Protein AF-A0A1Y3WXX3-F1 (afdb_monomer_lite)

pLDDT: mean 74.29, std 22.1, range [30.58, 96.44]

Radius of gyration: 28.97 Å; chains: 1; bounding box: 62×42×92 Å

Foldseek 3Di:
DPPDDDPVNVVVVVVVVVVVVVCVVVDPDPPVPVVVVVQLVLLVPPPPVCSVVLVVQLVCCLPPVDHRDPPRDVSSVVSVVVSNVVSVVVVVVVVVVVCVVVVPDDPPDDDDDDDDDDDDDPPDDDDDDDDD

Structure (mmCIF, N/CA/C/O backbone):
data_AF-A0A1Y3WXX3-F1
#
_entry.id   AF-A0A1Y3WXX3-F1
#
loop_
_atom_site.group_PDB
_atom_site.id
_atom_site.type_symbol
_atom_site.label_atom_id
_atom_site.label_alt_id
_atom_site.label_comp_id
_atom_site.label_asym_id
_atom_site.label_entity_id
_atom_site.label_seq_id
_atom_site.pdbx_PDB_ins_code
_atom_site.Cartn_x
_atom_site.Cartn_y
_atom_site.Cartn_z
_atom_site.occupancy
_atom_site.B_iso_or_equiv
_atom_site.auth_seq_id
_atom_site.auth_comp_id
_atom_site.auth_asym_id
_atom_site.auth_atom_id
_atom_site.pdbx_PDB_model_num
ATOM 1 N N . MET A 1 1 ? 13.951 22.797 15.026 1.00 41.19 1 MET A N 1
ATOM 2 C CA . MET A 1 1 ? 13.166 23.100 16.235 1.00 41.19 1 MET A CA 1
ATOM 3 C C . MET A 1 1 ? 11.722 23.236 15.789 1.00 41.19 1 MET A C 1
ATOM 5 O O . MET A 1 1 ? 11.468 24.067 14.931 1.00 41.19 1 MET A O 1
ATOM 9 N N . LEU A 1 2 ? 10.827 22.352 16.232 1.00 50.22 2 LEU A N 1
AT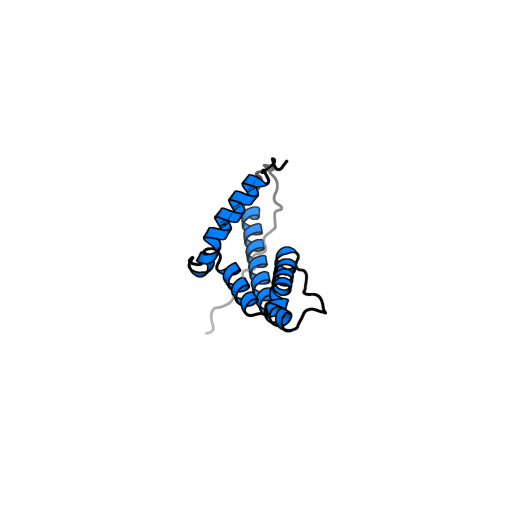OM 10 C CA . LEU A 1 2 ? 9.387 22.545 16.040 1.00 50.22 2 LEU A CA 1
ATOM 11 C C . LEU A 1 2 ? 8.949 23.482 17.163 1.00 50.22 2 LEU A C 1
ATOM 13 O O . LEU A 1 2 ? 9.052 23.114 18.329 1.00 50.22 2 LEU A O 1
ATOM 17 N N . GLU A 1 3 ? 8.598 24.715 16.812 1.00 64.31 3 GLU A N 1
ATOM 18 C CA . GLU A 1 3 ? 8.118 25.711 17.765 1.00 64.31 3 GLU A CA 1
ATOM 19 C C . GLU A 1 3 ? 6.819 25.235 18.426 1.00 64.31 3 GLU A C 1
ATOM 21 O O . GLU A 1 3 ? 5.994 24.554 17.814 1.00 64.31 3 GLU A O 1
ATOM 26 N N . ASN A 1 4 ? 6.703 25.561 19.711 1.00 68.38 4 ASN A N 1
ATOM 27 C CA . ASN A 1 4 ? 5.694 25.085 20.647 1.00 68.38 4 ASN A CA 1
ATOM 28 C C . ASN A 1 4 ? 4.277 25.444 20.179 1.00 68.38 4 ASN A C 1
ATOM 30 O O . ASN A 1 4 ? 3.808 26.552 20.423 1.00 68.38 4 ASN A O 1
ATOM 34 N N . VAL A 1 5 ? 3.576 24.501 19.549 1.00 73.31 5 VAL A N 1
ATOM 35 C CA . VAL A 1 5 ? 2.118 24.592 19.426 1.00 73.31 5 VAL A CA 1
ATOM 36 C C . VAL A 1 5 ? 1.538 24.309 20.805 1.00 73.31 5 VAL A C 1
ATOM 38 O O . VAL A 1 5 ? 1.829 23.263 21.391 1.00 73.31 5 VAL A O 1
ATOM 41 N N . SER A 1 6 ? 0.759 25.243 21.347 1.00 83.44 6 SER A N 1
ATOM 42 C CA . SER A 1 6 ? 0.156 25.054 22.666 1.00 83.44 6 SER A CA 1
ATOM 43 C C . SER A 1 6 ? -0.882 23.928 22.634 1.00 83.44 6 SER A C 1
ATOM 45 O O . SER A 1 6 ? -1.537 23.683 21.616 1.00 83.44 6 SER A O 1
ATOM 47 N N . GLU A 1 7 ? -1.059 23.239 23.760 1.00 81.94 7 GLU A N 1
ATOM 48 C CA . GLU A 1 7 ? -2.032 22.147 23.876 1.00 81.94 7 GLU A CA 1
ATOM 49 C C . GLU A 1 7 ? -3.459 22.628 23.559 1.00 81.94 7 GLU A C 1
ATOM 51 O O . GLU A 1 7 ? -4.224 21.931 22.896 1.00 81.94 7 GLU A O 1
ATOM 56 N N . GLU A 1 8 ? -3.779 23.882 23.894 1.00 83.56 8 GLU A N 1
ATOM 57 C CA . GLU A 1 8 ? -5.048 24.524 23.542 1.00 83.56 8 GLU A CA 1
ATOM 58 C C . GLU A 1 8 ? -5.228 24.743 22.035 1.00 83.56 8 GLU A C 1
ATOM 60 O O . GLU A 1 8 ? -6.334 24.579 21.511 1.00 83.56 8 GLU A O 1
ATOM 65 N N . GLU A 1 9 ? -4.172 25.119 21.313 1.00 83.25 9 GLU A N 1
ATOM 66 C CA . GLU A 1 9 ? -4.210 25.264 19.854 1.00 83.25 9 GLU A CA 1
ATOM 67 C C . GLU A 1 9 ? -4.357 23.908 19.169 1.00 83.25 9 GLU A C 1
ATOM 69 O O . GLU A 1 9 ? -5.153 23.778 18.230 1.00 83.25 9 GLU A O 1
ATOM 74 N N . LEU A 1 10 ? -3.666 22.884 19.681 1.00 81.19 10 LEU A N 1
ATOM 75 C CA . LEU A 1 10 ? -3.824 21.503 19.227 1.00 81.19 10 LEU A CA 1
ATOM 76 C C . LEU A 1 10 ? -5.262 21.017 19.461 1.00 81.19 10 LEU A C 1
ATOM 78 O O . LEU A 1 10 ? -5.888 20.457 18.558 1.00 81.19 10 LEU A O 1
ATOM 82 N N . GLN A 1 11 ? -5.823 21.290 20.639 1.00 84.12 11 GLN A N 1
ATOM 83 C CA . GLN A 1 11 ? -7.182 20.896 21.001 1.00 84.12 11 GLN A CA 1
ATOM 84 C C . GLN A 1 11 ? -8.232 21.632 20.159 1.00 84.12 11 GLN A C 1
ATOM 86 O O . GLN A 1 11 ? -9.164 21.007 19.646 1.00 84.12 11 GLN A O 1
ATOM 91 N N . LYS A 1 12 ? -8.068 22.944 19.936 1.00 86.62 12 LYS A N 1
ATOM 92 C CA . LYS A 1 12 ? -8.929 23.732 19.033 1.00 86.62 12 LYS A CA 1
ATOM 93 C C . LYS A 1 12 ? -8.855 23.212 17.599 1.00 86.62 12 LYS A C 1
ATOM 95 O O . LYS A 1 12 ? -9.892 23.120 16.934 1.00 86.62 12 LYS A O 1
ATOM 100 N N . PHE A 1 13 ? -7.667 22.840 17.122 1.00 82.25 13 PHE A N 1
ATOM 101 C CA . PHE A 1 13 ? -7.496 22.224 15.810 1.00 82.25 13 PHE A CA 1
ATOM 102 C C . PHE A 1 13 ? -8.233 20.882 15.726 1.00 82.25 13 PHE A C 1
ATOM 104 O O . PHE A 1 13 ? -9.065 20.708 14.834 1.00 82.25 13 PHE A O 1
ATOM 111 N N . CYS A 1 14 ? -8.002 19.974 16.676 1.00 79.31 14 CYS A N 1
ATOM 112 C CA . CYS A 1 14 ? -8.655 18.666 16.728 1.00 79.31 14 CYS A CA 1
ATOM 113 C C . CYS A 1 14 ? -10.182 18.787 16.791 1.00 79.31 14 CYS A C 1
ATOM 115 O O . CYS A 1 14 ? -10.867 18.151 15.992 1.00 79.31 14 CYS A O 1
ATOM 117 N N . ASN A 1 15 ? -10.722 19.663 17.642 1.00 80.25 15 ASN A N 1
ATOM 118 C CA . ASN A 1 15 ? -12.165 19.895 17.753 1.00 80.25 15 ASN A CA 1
ATOM 119 C C . ASN A 1 15 ? -12.756 20.443 16.443 1.00 80.25 15 ASN A C 1
ATOM 121 O O . ASN A 1 15 ? -13.761 19.931 15.952 1.00 80.25 15 ASN A O 1
ATOM 125 N N . LYS A 1 16 ? -12.088 21.414 15.803 1.00 79.25 16 LYS A N 1
ATOM 126 C CA . LYS A 1 16 ? -12.501 21.968 14.501 1.00 79.25 16 LYS A CA 1
ATOM 127 C C . LYS A 1 16 ? -12.445 20.934 13.370 1.00 79.25 16 LYS A C 1
ATOM 129 O O . LYS A 1 16 ? -13.228 21.030 12.423 1.00 79.25 16 LYS A O 1
ATOM 134 N N . GLN A 1 17 ? -11.519 19.975 13.430 1.00 71.75 17 GLN A N 1
ATOM 135 C CA . GLN A 1 17 ? -11.445 18.862 12.478 1.00 71.75 17 GLN A CA 1
ATOM 136 C C . GLN A 1 17 ? -12.488 17.777 12.784 1.00 71.75 17 GLN A C 1
ATOM 138 O O . GLN A 1 17 ? -13.102 17.259 11.854 1.00 71.75 17 GLN A O 1
ATOM 143 N N . ALA A 1 18 ? -12.759 17.485 14.057 1.00 67.12 18 ALA A N 1
ATOM 144 C CA . ALA A 1 18 ? -13.783 16.534 14.488 1.00 67.12 18 ALA A CA 1
ATOM 145 C C . ALA A 1 18 ? -15.196 16.999 14.100 1.00 67.12 18 ALA A C 1
ATOM 147 O O . ALA A 1 18 ? -15.983 16.214 13.581 1.00 67.12 18 ALA A O 1
ATOM 148 N N . SER A 1 19 ? -15.501 18.296 14.201 1.00 62.75 19 SER A N 1
ATOM 149 C CA . SER A 1 19 ? -16.769 18.845 13.688 1.00 62.75 19 SER A CA 1
ATOM 150 C C . SER A 1 19 ? -16.915 18.712 12.163 1.00 62.75 19 SER A C 1
ATOM 152 O O . SER A 1 19 ? -18.018 18.798 11.632 1.00 62.75 19 SER A O 1
ATOM 154 N N . LYS A 1 20 ? -15.809 18.488 11.440 1.00 60.47 20 LYS A N 1
ATOM 155 C CA . LYS A 1 20 ? -15.774 18.273 9.985 1.00 60.47 20 LYS A CA 1
ATOM 156 C C . LYS A 1 20 ? -15.685 16.794 9.593 1.00 60.47 20 LYS A C 1
ATOM 158 O O . LYS A 1 20 ? -15.837 16.493 8.408 1.00 60.47 20 LYS A O 1
ATOM 163 N N . SER A 1 21 ? -15.420 15.883 10.532 1.00 55.12 21 SER A N 1
ATOM 164 C CA . SER A 1 21 ? -15.175 14.463 10.246 1.00 55.12 21 SER A CA 1
ATOM 165 C C . SER A 1 21 ? -16.462 13.670 9.992 1.00 55.12 21 SER A C 1
ATOM 167 O O . SER A 1 21 ? -16.427 12.686 9.259 1.00 55.12 21 SER A O 1
ATOM 169 N N . GLY A 1 22 ? -17.621 14.149 10.462 1.00 54.47 22 GLY A N 1
ATOM 170 C CA . GLY A 1 22 ? -18.932 13.579 10.109 1.00 54.47 22 GLY A CA 1
ATOM 171 C C . GLY A 1 22 ? -19.299 13.713 8.621 1.00 54.47 22 GLY A C 1
ATOM 172 O O . GLY A 1 22 ? -20.164 13.001 8.127 1.00 54.47 22 GLY A O 1
ATOM 173 N N . GLN A 1 23 ? -18.602 14.586 7.885 1.00 54.12 23 GLN A N 1
ATOM 174 C CA . GLN A 1 23 ? -18.796 14.849 6.453 1.00 54.12 23 GLN A CA 1
ATOM 175 C C . GLN A 1 23 ? -17.807 14.072 5.563 1.00 54.12 23 GLN A C 1
ATOM 177 O O . GLN A 1 23 ? -17.784 14.271 4.351 1.00 54.12 23 GLN A O 1
ATOM 182 N N . HIS A 1 24 ? -16.948 13.214 6.129 1.00 54.69 24 HIS A N 1
ATOM 183 C CA . HIS A 1 24 ? -15.858 12.581 5.373 1.00 54.69 24 HIS A CA 1
ATOM 184 C C . HIS A 1 24 ? -16.362 11.682 4.231 1.00 54.69 24 HIS A C 1
ATOM 186 O O . HIS A 1 24 ? -15.752 11.660 3.169 1.00 54.69 24 HIS A O 1
ATOM 192 N N . HIS A 1 25 ? -17.509 11.021 4.424 1.00 53.56 25 HIS A N 1
ATOM 193 C CA . HIS A 1 25 ? -18.177 10.211 3.397 1.00 53.56 25 HIS A CA 1
ATOM 194 C C . HIS A 1 25 ? -18.908 11.047 2.328 1.00 53.56 25 HIS A C 1
ATOM 196 O O . HIS A 1 25 ? -19.333 10.493 1.322 1.00 53.56 25 HIS A O 1
ATOM 202 N N . GLN A 1 26 ? -19.074 12.362 2.530 1.00 57.47 26 GLN A N 1
ATOM 203 C CA . GLN A 1 26 ? -19.740 13.263 1.575 1.00 57.47 26 GLN A CA 1
ATOM 204 C C . GLN A 1 26 ? -18.759 14.104 0.751 1.00 57.47 26 GLN A C 1
ATOM 206 O O . GLN A 1 26 ? -19.170 14.805 -0.173 1.00 57.47 26 GLN A O 1
ATOM 211 N N . ARG A 1 27 ? -17.458 14.062 1.063 1.00 65.50 27 ARG A N 1
ATOM 212 C CA . ARG A 1 27 ? -16.457 14.764 0.258 1.00 65.50 27 ARG A CA 1
ATOM 213 C C . ARG A 1 27 ? -16.092 13.916 -0.954 1.00 65.50 27 ARG A C 1
ATOM 215 O O . ARG A 1 27 ? -15.777 12.741 -0.772 1.00 65.50 27 ARG A O 1
ATOM 222 N N . PRO A 1 28 ? -16.065 14.502 -2.163 1.00 68.06 28 PRO A N 1
ATOM 223 C CA . PRO A 1 28 ? -15.561 13.786 -3.320 1.00 68.06 28 PRO A CA 1
ATOM 224 C C . PRO A 1 28 ? -14.113 13.372 -3.056 1.00 68.06 28 PRO A C 1
ATOM 226 O O . PRO A 1 28 ? -13.325 14.131 -2.472 1.00 68.06 28 PRO A O 1
ATOM 229 N N . LEU A 1 29 ? -13.774 12.150 -3.462 1.00 74.00 29 LEU A N 1
ATOM 230 C CA . LEU A 1 29 ? -12.408 11.665 -3.373 1.00 74.00 29 LEU A CA 1
ATOM 231 C C . LEU A 1 29 ? -11.502 12.612 -4.160 1.00 74.00 29 LEU A C 1
ATOM 233 O O . LEU A 1 29 ? -11.857 13.124 -5.220 1.00 74.00 29 LEU A O 1
ATOM 237 N N . ARG A 1 30 ? -10.307 12.863 -3.627 1.00 78.50 30 ARG A N 1
ATOM 238 C CA . ARG A 1 30 ? -9.318 13.674 -4.333 1.00 78.50 30 ARG A CA 1
ATOM 239 C C . ARG A 1 30 ? -8.787 12.854 -5.502 1.00 78.50 30 ARG A C 1
ATOM 241 O O . ARG A 1 30 ? -7.878 12.049 -5.320 1.00 78.50 30 ARG A O 1
ATOM 248 N N . GLU A 1 31 ? -9.338 13.090 -6.687 1.00 75.50 31 GLU A N 1
ATOM 249 C CA . GLU A 1 31 ? -9.039 12.328 -7.906 1.00 75.50 31 GLU A CA 1
ATOM 250 C C . GLU A 1 31 ? -7.540 12.266 -8.229 1.00 75.50 31 GLU A C 1
ATOM 252 O O . GLU A 1 31 ? -7.069 11.270 -8.756 1.00 75.50 31 GLU A O 1
ATOM 257 N N . GLY A 1 32 ? -6.736 13.254 -7.816 1.00 81.12 32 GLY A N 1
ATOM 258 C CA . GLY A 1 32 ? -5.273 13.211 -7.965 1.00 81.12 32 GLY A CA 1
ATOM 259 C C . GLY A 1 32 ? -4.573 12.037 -7.257 1.00 81.12 32 GLY A C 1
ATOM 260 O O . GLY A 1 32 ? -3.398 11.786 -7.513 1.00 81.12 32 GLY A O 1
ATOM 261 N N . PHE A 1 33 ? -5.273 11.305 -6.386 1.00 83.88 33 PHE A N 1
ATOM 262 C CA . PHE A 1 33 ? -4.740 10.190 -5.604 1.00 83.88 33 PHE A CA 1
ATOM 263 C C . PHE A 1 33 ? -5.340 8.828 -5.994 1.00 83.88 33 PHE A C 1
ATOM 265 O O . PHE A 1 33 ? -5.354 7.932 -5.153 1.00 83.88 33 PHE A O 1
ATOM 272 N N . VAL A 1 34 ? -5.796 8.637 -7.245 1.00 82.56 34 VAL A N 1
ATOM 273 C CA . VAL A 1 34 ? -6.408 7.370 -7.733 1.00 82.56 34 VAL A CA 1
ATOM 274 C C . VAL A 1 34 ? -5.660 6.117 -7.259 1.00 82.56 34 VAL A C 1
ATOM 276 O O . VAL A 1 34 ? -6.271 5.154 -6.806 1.00 82.56 34 VAL A O 1
ATOM 279 N N . PHE A 1 35 ? -4.325 6.145 -7.309 1.00 82.44 35 PHE A N 1
ATOM 280 C CA . PHE A 1 35 ? -3.480 5.050 -6.836 1.00 82.44 35 PHE A CA 1
ATOM 281 C C . PHE A 1 35 ? -3.731 4.734 -5.355 1.00 82.44 35 PHE A C 1
ATOM 283 O O . PHE A 1 35 ? -4.128 3.623 -5.027 1.00 82.44 35 PHE A O 1
ATOM 290 N N . LEU A 1 36 ? -3.579 5.718 -4.465 1.00 85.62 36 LEU A N 1
ATOM 291 C CA . LEU A 1 36 ? -3.799 5.558 -3.021 1.00 85.62 36 LEU A CA 1
ATOM 292 C C . LEU A 1 36 ? -5.238 5.156 -2.693 1.00 85.62 36 LEU A C 1
ATOM 294 O O . LEU A 1 36 ? -5.447 4.330 -1.808 1.00 85.62 36 LEU A O 1
ATOM 298 N N . ILE A 1 37 ? -6.204 5.693 -3.437 1.00 86.88 37 ILE A N 1
ATOM 299 C CA . ILE A 1 37 ? -7.617 5.328 -3.318 1.00 86.88 37 ILE A CA 1
ATOM 300 C C . ILE A 1 37 ? -7.801 3.830 -3.576 1.00 86.88 37 ILE A C 1
ATOM 302 O O . ILE A 1 37 ? -8.398 3.147 -2.752 1.00 86.88 37 ILE A O 1
ATOM 306 N N . SER A 1 38 ? -7.203 3.296 -4.645 1.00 87.44 38 SER A N 1
ATOM 307 C CA . SER A 1 38 ? -7.340 1.874 -4.985 1.00 87.44 38 SER A CA 1
ATOM 308 C C . SER A 1 38 ? -6.811 0.932 -3.892 1.00 87.44 38 SER A C 1
ATOM 310 O O . SER A 1 38 ? -7.429 -0.093 -3.601 1.00 87.44 38 SER A O 1
ATOM 312 N N . TYR A 1 39 ? -5.703 1.281 -3.225 1.00 90.50 39 TYR A N 1
ATOM 313 C CA . TYR A 1 39 ? -5.205 0.490 -2.091 1.00 90.50 39 TYR A CA 1
ATOM 314 C C . TYR A 1 39 ? -6.072 0.651 -0.856 1.00 90.50 39 TYR A C 1
ATOM 316 O O . TYR A 1 39 ? -6.290 -0.323 -0.139 1.00 90.50 39 TYR A O 1
ATOM 324 N N . PHE A 1 40 ? -6.548 1.869 -0.597 1.00 90.19 40 PHE A N 1
ATOM 325 C CA . PHE A 1 40 ? -7.425 2.142 0.530 1.00 90.19 40 PHE A CA 1
ATOM 326 C C . PHE A 1 40 ? -8.712 1.318 0.427 1.00 90.19 40 PHE A C 1
ATOM 328 O O . PHE A 1 40 ? -9.034 0.589 1.362 1.00 90.19 40 PHE A O 1
ATOM 335 N N . GLU A 1 41 ? -9.370 1.337 -0.734 1.00 89.44 41 GLU A N 1
ATOM 336 C CA . GLU A 1 41 ? -10.552 0.518 -1.010 1.00 89.44 41 GLU A CA 1
ATOM 337 C C . GLU A 1 41 ? -10.236 -0.974 -0.850 1.00 89.44 41 GLU A C 1
ATOM 339 O O . GLU A 1 41 ? -10.966 -1.696 -0.170 1.00 89.44 41 GLU A O 1
ATOM 344 N N . ALA A 1 42 ? -9.113 -1.454 -1.397 1.00 90.94 42 ALA A N 1
ATOM 345 C CA . ALA A 1 42 ? -8.711 -2.853 -1.245 1.00 90.94 42 ALA A CA 1
ATOM 346 C C . ALA A 1 42 ? -8.504 -3.254 0.228 1.00 90.94 42 ALA A C 1
ATOM 348 O O . ALA A 1 42 ? -8.886 -4.355 0.631 1.00 90.94 42 ALA A O 1
ATOM 349 N N . ILE A 1 43 ? -7.923 -2.368 1.043 1.00 93.06 43 ILE A N 1
ATOM 350 C CA . ILE A 1 43 ? -7.739 -2.585 2.482 1.00 93.06 43 ILE A CA 1
ATOM 351 C C . ILE A 1 43 ? -9.083 -2.538 3.211 1.00 93.06 43 ILE A C 1
ATOM 353 O O . ILE A 1 43 ? -9.302 -3.340 4.114 1.00 93.06 43 ILE A O 1
ATOM 357 N N . GLU A 1 44 ? -10.011 -1.671 2.818 1.00 91.75 44 GLU A N 1
ATOM 358 C CA . GLU A 1 44 ? -11.335 -1.580 3.438 1.00 91.75 44 GLU A CA 1
ATOM 359 C C . GLU A 1 44 ? -12.132 -2.894 3.315 1.00 91.75 44 GLU A C 1
ATOM 361 O O . GLU A 1 44 ? -12.828 -3.292 4.251 1.00 91.75 44 GLU A O 1
ATOM 366 N N . HIS A 1 45 ? -11.921 -3.648 2.229 1.00 90.62 45 HIS A N 1
ATOM 367 C CA . HIS A 1 45 ? -12.499 -4.983 2.002 1.00 90.62 45 HIS A CA 1
ATOM 368 C C . HIS A 1 45 ? -11.838 -6.117 2.821 1.00 90.62 45 HIS A C 1
ATOM 370 O O . HIS A 1 45 ? -12.247 -7.288 2.747 1.00 90.62 45 HIS A O 1
ATOM 376 N N . ILE A 1 46 ? -10.793 -5.813 3.593 1.00 93.06 46 ILE A N 1
ATOM 377 C CA . ILE A 1 46 ? -10.170 -6.726 4.556 1.00 93.06 46 ILE A CA 1
ATOM 378 C C . ILE A 1 46 ? -10.873 -6.547 5.916 1.00 93.06 46 ILE A C 1
ATOM 380 O O . ILE A 1 46 ? -11.209 -5.421 6.286 1.00 93.06 46 ILE A O 1
ATOM 384 N N . PRO A 1 47 ? -11.081 -7.619 6.713 1.00 93.62 47 PRO A N 1
ATOM 385 C CA . PRO A 1 47 ? -11.674 -7.496 8.045 1.00 93.62 47 PRO A CA 1
ATOM 386 C C . PRO A 1 47 ? -10.974 -6.428 8.891 1.00 93.62 47 PRO A C 1
ATOM 388 O O . PRO A 1 47 ? -9.748 -6.444 8.984 1.00 93.62 47 PRO A O 1
ATOM 391 N N . ARG A 1 48 ? -11.740 -5.554 9.562 1.00 92.81 48 ARG A N 1
ATOM 392 C CA . ARG A 1 48 ? -11.231 -4.380 10.307 1.00 92.81 48 ARG A CA 1
ATOM 393 C C . ARG A 1 48 ? -10.016 -4.675 11.196 1.00 92.81 48 ARG A C 1
ATOM 395 O O . ARG A 1 48 ? -9.042 -3.931 11.175 1.00 92.81 48 ARG A O 1
ATOM 402 N N . ARG A 1 49 ? -10.021 -5.813 11.899 1.00 94.75 49 ARG A N 1
ATOM 403 C CA . ARG A 1 49 ? -8.908 -6.278 12.758 1.00 94.75 49 ARG A CA 1
ATOM 404 C C . ARG A 1 49 ? -7.572 -6.495 12.025 1.00 94.75 49 ARG A C 1
ATOM 406 O O . ARG A 1 49 ? -6.528 -6.548 12.659 1.00 94.75 49 ARG A O 1
ATOM 413 N N . LEU A 1 50 ? -7.607 -6.670 10.706 1.00 95.25 50 LEU A N 1
ATOM 414 C CA . LEU A 1 50 ? -6.455 -6.928 9.843 1.00 95.25 50 LEU A CA 1
ATOM 415 C C . LEU A 1 50 ? -6.071 -5.721 8.975 1.00 95.25 50 LEU A C 1
ATOM 417 O O . LEU A 1 50 ? -4.989 -5.738 8.396 1.00 95.25 50 LEU A O 1
ATOM 421 N N . GLN A 1 51 ? -6.908 -4.683 8.891 1.00 95.06 51 GLN A N 1
ATOM 422 C CA . GLN A 1 51 ? -6.697 -3.540 7.992 1.00 95.06 51 GLN A CA 1
ATOM 423 C C . GLN A 1 51 ? -5.392 -2.799 8.287 1.00 95.06 51 GLN A C 1
ATOM 425 O O . GLN A 1 51 ? -4.603 -2.558 7.379 1.00 95.06 51 GLN A O 1
ATOM 430 N N . PHE A 1 52 ? -5.116 -2.516 9.564 1.00 95.19 52 PHE A N 1
ATOM 431 C CA . PHE A 1 52 ? -3.868 -1.864 9.964 1.00 95.19 52 PHE A CA 1
ATOM 432 C C . PHE A 1 52 ? -2.638 -2.702 9.592 1.00 95.19 52 PHE A C 1
ATOM 434 O O . PHE A 1 52 ? -1.661 -2.184 9.058 1.00 95.19 52 PHE A O 1
ATOM 441 N N . ARG A 1 53 ? -2.705 -4.021 9.810 1.00 95.06 53 ARG A N 1
ATOM 442 C CA . ARG A 1 53 ? -1.622 -4.937 9.433 1.00 95.06 53 ARG A CA 1
ATOM 443 C C . ARG A 1 53 ? -1.426 -4.981 7.916 1.00 95.06 53 ARG A C 1
ATOM 445 O O . ARG A 1 53 ? -0.291 -5.032 7.460 1.00 95.06 53 ARG A O 1
ATOM 452 N N . ALA A 1 54 ? -2.513 -4.940 7.149 1.00 96.00 54 ALA A N 1
ATOM 453 C CA . ALA A 1 54 ? -2.465 -4.916 5.694 1.00 96.00 54 ALA A CA 1
ATOM 454 C C . ALA A 1 54 ? -1.848 -3.614 5.163 1.00 96.00 54 ALA A C 1
ATOM 456 O O . ALA A 1 54 ? -0.993 -3.662 4.283 1.00 96.00 54 ALA A O 1
ATOM 457 N N . LEU A 1 55 ? -2.218 -2.473 5.755 1.00 95.19 55 LEU A N 1
ATOM 458 C CA . LEU A 1 55 ? -1.617 -1.174 5.458 1.00 95.19 55 LEU A CA 1
ATOM 459 C C . LEU A 1 55 ? -0.118 -1.168 5.766 1.00 95.19 55 LEU A C 1
ATOM 461 O O . LEU A 1 55 ? 0.666 -0.699 4.947 1.00 95.19 55 LEU A O 1
ATOM 465 N N . LYS A 1 56 ? 0.289 -1.720 6.914 1.00 95.50 56 LYS A N 1
ATOM 466 C CA . LYS A 1 56 ? 1.704 -1.806 7.282 1.00 95.50 56 LYS A CA 1
ATOM 467 C C . LYS A 1 56 ? 2.501 -2.620 6.254 1.00 95.50 56 LYS A C 1
ATOM 469 O O . LYS A 1 56 ? 3.470 -2.111 5.715 1.00 95.50 56 LYS A O 1
ATOM 474 N N . VAL A 1 57 ? 2.019 -3.814 5.894 1.00 96.25 57 VAL A N 1
ATOM 475 C CA . VAL A 1 57 ? 2.637 -4.662 4.853 1.00 96.25 57 VAL A CA 1
ATOM 476 C C . VAL A 1 57 ? 2.755 -3.935 3.508 1.00 96.25 57 VAL A C 1
ATOM 478 O O . VAL A 1 57 ? 3.771 -4.053 2.829 1.00 96.25 57 VAL A O 1
ATOM 481 N N . LEU A 1 58 ? 1.722 -3.183 3.114 1.00 95.44 58 LEU A N 1
ATOM 482 C CA . LEU A 1 58 ? 1.746 -2.398 1.882 1.00 95.44 58 LEU A CA 1
ATOM 483 C C . LEU A 1 58 ? 2.866 -1.346 1.904 1.00 95.44 58 LEU A C 1
ATOM 485 O O . LEU A 1 58 ? 3.605 -1.227 0.928 1.00 95.44 58 LEU A O 1
ATOM 489 N N . LEU A 1 59 ? 2.977 -0.583 2.995 1.00 95.56 59 LEU A N 1
ATOM 490 C CA . LEU A 1 59 ? 3.954 0.499 3.130 1.00 95.56 59 LEU A CA 1
ATOM 491 C C . LEU A 1 59 ? 5.385 -0.026 3.296 1.00 95.56 59 LEU A C 1
ATOM 493 O O . LEU A 1 59 ? 6.289 0.515 2.661 1.00 95.56 59 LEU A O 1
ATOM 497 N N . ASP A 1 60 ? 5.577 -1.093 4.074 1.00 96.44 60 ASP A N 1
ATOM 498 C CA . ASP A 1 60 ? 6.882 -1.738 4.269 1.00 96.44 60 ASP A CA 1
ATOM 499 C C . ASP A 1 60 ? 7.448 -2.208 2.913 1.00 96.44 60 ASP A C 1
ATOM 501 O O . ASP A 1 60 ? 8.598 -1.921 2.568 1.00 96.44 60 ASP A O 1
ATOM 505 N N . TYR A 1 61 ? 6.606 -2.810 2.064 1.00 96.12 61 TYR A N 1
ATOM 506 C CA . TYR A 1 61 ? 7.012 -3.169 0.705 1.00 96.12 61 TYR A CA 1
ATOM 507 C C . TYR A 1 61 ? 7.239 -1.945 -0.190 1.00 96.12 61 TYR A C 1
ATOM 509 O O . TYR A 1 61 ? 8.231 -1.884 -0.913 1.00 96.12 61 TYR A O 1
ATOM 517 N N . ALA A 1 62 ? 6.338 -0.958 -0.159 1.00 93.50 62 ALA A N 1
ATOM 518 C CA . ALA A 1 62 ? 6.415 0.213 -1.033 1.00 93.50 62 ALA A CA 1
ATOM 519 C C . ALA A 1 62 ? 7.660 1.079 -0.782 1.00 93.50 62 ALA A C 1
ATOM 521 O O . ALA A 1 62 ? 8.203 1.651 -1.729 1.00 93.50 62 ALA A O 1
ATOM 522 N N . PHE A 1 63 ? 8.095 1.200 0.474 1.00 92.94 63 PHE A N 1
ATOM 523 C CA . PHE A 1 63 ? 9.209 2.071 0.854 1.00 92.94 63 PHE A CA 1
ATOM 524 C C . PHE A 1 63 ? 10.539 1.337 0.988 1.00 92.94 63 PHE A C 1
ATOM 526 O O . PHE A 1 63 ? 11.569 1.903 0.619 1.00 92.94 63 PHE A O 1
ATOM 533 N N . TYR A 1 64 ? 10.524 0.099 1.483 1.00 94.31 64 TYR A N 1
ATOM 534 C CA . TYR A 1 64 ? 11.744 -0.638 1.817 1.00 94.31 64 TYR A CA 1
ATOM 535 C C . TYR A 1 64 ? 11.927 -1.916 0.989 1.00 94.31 64 TYR A C 1
ATOM 537 O O . TYR A 1 64 ? 12.994 -2.523 1.031 1.00 94.31 64 TYR A O 1
ATOM 545 N N . GLY A 1 65 ? 10.922 -2.323 0.206 1.00 93.94 65 GLY A N 1
ATOM 546 C CA . GLY A 1 65 ? 10.946 -3.591 -0.527 1.00 93.94 65 GLY A CA 1
ATOM 547 C C . GLY A 1 65 ? 10.809 -4.817 0.380 1.00 93.94 65 GLY A C 1
ATOM 548 O O . GLY A 1 65 ? 11.092 -5.934 -0.055 1.00 93.94 65 GLY A O 1
ATOM 549 N N . GLU A 1 66 ? 10.384 -4.625 1.631 1.00 95.69 66 GLU A N 1
ATOM 550 C CA . GLU A 1 66 ? 10.245 -5.698 2.611 1.00 95.69 66 GLU A CA 1
ATOM 551 C C . GLU A 1 66 ? 9.051 -6.597 2.281 1.00 95.69 66 GLU A C 1
ATOM 553 O O . GLU A 1 66 ? 7.919 -6.141 2.108 1.00 95.69 66 GLU A O 1
ATOM 558 N N . LEU A 1 67 ? 9.305 -7.902 2.181 1.00 95.44 67 LEU A N 1
ATOM 559 C CA . LEU A 1 67 ? 8.253 -8.885 1.951 1.00 95.44 67 LEU A CA 1
ATOM 560 C C . LEU A 1 67 ? 7.412 -9.093 3.221 1.00 95.44 67 LEU A C 1
ATOM 562 O O . LEU A 1 67 ? 7.932 -8.976 4.333 1.00 95.44 67 LEU A O 1
ATOM 566 N N . PRO A 1 68 ? 6.121 -9.454 3.085 1.00 94.56 68 PRO A N 1
ATOM 567 C CA . PRO A 1 68 ? 5.283 -9.726 4.238 1.00 94.56 68 PRO A CA 1
ATOM 568 C C . PRO A 1 68 ? 5.873 -10.876 5.073 1.00 94.56 68 PRO A C 1
ATOM 570 O O . PRO A 1 68 ? 6.281 -11.887 4.496 1.00 94.56 68 PRO A O 1
ATOM 573 N N . PRO A 1 69 ? 5.861 -10.785 6.415 1.00 92.44 69 PRO A N 1
ATOM 574 C CA . PRO A 1 69 ? 6.332 -11.859 7.289 1.00 92.44 69 PRO A CA 1
ATOM 575 C C . PRO A 1 69 ? 5.586 -13.180 7.050 1.00 92.44 69 PRO A C 1
ATOM 577 O O . PRO A 1 69 ? 4.396 -13.159 6.723 1.00 92.44 69 PRO A O 1
ATOM 580 N N . GLU A 1 70 ? 6.224 -14.325 7.306 1.00 89.75 70 GLU A N 1
ATOM 581 C CA . GLU A 1 70 ? 5.616 -15.655 7.094 1.00 89.75 70 GLU A CA 1
ATOM 582 C C . GLU A 1 70 ? 4.302 -15.858 7.865 1.00 89.75 70 GLU A C 1
ATOM 584 O O . GLU A 1 70 ? 3.368 -16.481 7.371 1.00 89.75 70 GLU A O 1
ATOM 589 N N . ASN A 1 71 ? 4.173 -15.259 9.052 1.00 92.88 71 ASN A N 1
ATOM 590 C CA . ASN A 1 71 ? 2.964 -15.330 9.877 1.00 92.88 71 ASN A CA 1
ATOM 591 C C . ASN A 1 71 ? 1.845 -14.363 9.426 1.00 92.88 71 ASN A C 1
ATOM 593 O O . ASN A 1 71 ? 0.944 -14.037 10.213 1.00 92.88 71 ASN A O 1
ATOM 597 N N . THR A 1 72 ? 1.923 -13.820 8.210 1.00 93.62 72 THR A N 1
ATOM 598 C CA . THR A 1 72 ? 0.928 -12.892 7.664 1.00 93.62 72 THR A CA 1
ATOM 599 C C . THR A 1 72 ? -0.352 -13.636 7.278 1.00 93.62 72 THR A C 1
ATOM 601 O O . THR A 1 72 ? -0.295 -14.590 6.507 1.00 93.62 72 THR A O 1
ATOM 604 N N . PRO A 1 73 ? -1.533 -13.200 7.763 1.00 95.19 73 PRO A N 1
ATOM 605 C CA . PRO A 1 73 ? -2.806 -13.818 7.423 1.00 95.19 73 PRO A CA 1
ATOM 606 C C . PRO A 1 73 ? -3.017 -13.934 5.913 1.00 95.19 73 PRO A C 1
ATOM 608 O O . PRO A 1 73 ? -2.815 -12.962 5.180 1.00 95.19 73 PRO A O 1
ATOM 611 N N . SER A 1 74 ? -3.526 -15.081 5.459 1.00 95.00 74 SER A N 1
ATOM 612 C CA . SER A 1 74 ? -3.690 -15.392 4.032 1.00 95.00 74 SER A CA 1
ATOM 613 C C . SER A 1 74 ? -4.490 -14.337 3.268 1.00 95.00 74 SER A C 1
ATOM 615 O O . SER A 1 74 ? -4.177 -14.045 2.121 1.00 95.00 74 SER A O 1
ATOM 617 N N . ARG A 1 75 ? -5.477 -13.696 3.910 1.00 93.12 75 ARG A N 1
ATOM 618 C CA . ARG A 1 75 ? -6.265 -12.604 3.311 1.00 93.12 75 ARG A CA 1
ATOM 619 C C . ARG A 1 75 ? -5.410 -11.387 2.931 1.00 93.12 75 ARG A C 1
ATOM 621 O O . ARG A 1 75 ? -5.638 -10.773 1.891 1.00 93.12 75 ARG A O 1
ATOM 628 N N . ILE A 1 76 ? -4.427 -11.046 3.766 1.00 94.56 76 ILE A N 1
ATOM 629 C CA . ILE A 1 76 ? -3.476 -9.963 3.487 1.00 94.56 76 ILE A CA 1
ATOM 630 C C . ILE A 1 76 ? -2.523 -10.411 2.381 1.00 94.56 76 ILE A C 1
ATOM 632 O O . ILE A 1 76 ? -2.323 -9.669 1.429 1.00 94.56 76 ILE A O 1
ATOM 636 N N . MET A 1 77 ? -2.008 -11.642 2.458 1.00 95.12 77 MET A N 1
ATOM 637 C CA . MET A 1 77 ? -1.102 -12.191 1.443 1.00 95.12 77 MET A CA 1
ATOM 638 C C . MET A 1 77 ? -1.745 -12.229 0.044 1.00 95.12 77 MET A C 1
ATOM 640 O O . MET A 1 77 ? -1.122 -11.837 -0.937 1.00 95.12 77 MET A O 1
ATOM 644 N N . GLN A 1 78 ? -3.018 -12.624 -0.049 1.00 92.88 78 GLN A N 1
ATOM 645 C CA . GLN A 1 78 ? -3.792 -12.602 -1.296 1.00 92.88 78 GLN A CA 1
ATOM 646 C C . GLN A 1 78 ? -3.857 -11.197 -1.906 1.00 92.88 78 GLN A C 1
ATOM 648 O O . GLN A 1 78 ? -3.635 -11.030 -3.104 1.00 92.88 78 GLN A O 1
ATOM 653 N N . SER A 1 79 ? -4.120 -10.187 -1.075 1.00 92.88 79 SER A N 1
ATOM 654 C CA . SER A 1 79 ? -4.172 -8.788 -1.514 1.00 92.88 79 SER A CA 1
ATOM 655 C C . SER A 1 79 ? -2.780 -8.286 -1.918 1.00 92.88 79 SER A C 1
ATOM 657 O O . SER A 1 79 ? -2.613 -7.646 -2.958 1.00 92.88 79 SER A O 1
ATOM 659 N N . PHE A 1 80 ? -1.760 -8.667 -1.146 1.00 94.31 80 PHE A N 1
ATOM 660 C CA . PHE A 1 80 ? -0.367 -8.308 -1.376 1.00 94.31 80 PHE A CA 1
ATOM 661 C C . PHE A 1 80 ? 0.148 -8.762 -2.743 1.00 94.31 80 PHE A C 1
ATOM 663 O O . PHE A 1 80 ? 0.828 -7.990 -3.411 1.00 94.31 80 PHE A O 1
ATOM 670 N N . VAL A 1 81 ? -0.208 -9.962 -3.212 1.00 92.88 81 VAL A N 1
ATOM 671 C CA . VAL A 1 81 ? 0.205 -10.436 -4.548 1.00 92.88 81 VAL A CA 1
ATOM 672 C C . VAL A 1 81 ? -0.245 -9.473 -5.655 1.00 92.88 81 VAL A C 1
ATOM 674 O O . VAL A 1 81 ? 0.499 -9.241 -6.610 1.00 92.88 81 VAL A O 1
ATOM 677 N N . GLY A 1 82 ? -1.434 -8.877 -5.525 1.00 91.62 82 GLY A N 1
ATOM 678 C CA . GLY A 1 82 ? -1.917 -7.846 -6.446 1.00 91.62 82 GLY A CA 1
ATOM 679 C C . GLY A 1 82 ? -1.144 -6.535 -6.300 1.00 91.62 82 GLY A C 1
ATOM 680 O O . GLY A 1 82 ? -0.638 -5.991 -7.284 1.00 91.62 82 GLY A O 1
ATOM 681 N N . TRP A 1 83 ? -0.993 -6.060 -5.064 1.00 93.56 83 TRP A N 1
ATOM 682 C CA . TRP A 1 83 ? -0.299 -4.807 -4.760 1.00 93.56 83 TRP A CA 1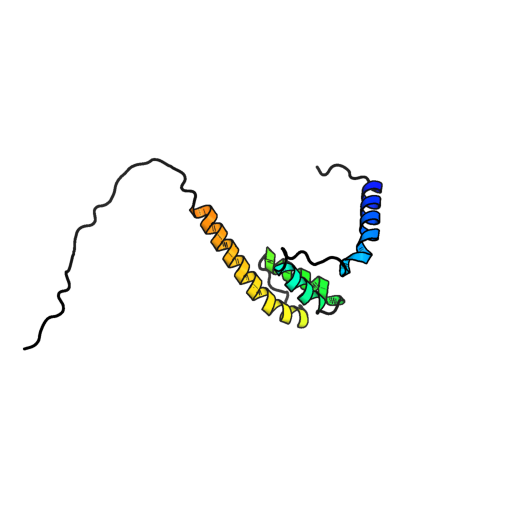
ATOM 683 C C . TRP A 1 83 ? 1.160 -4.810 -5.196 1.00 93.56 83 TRP A C 1
ATOM 685 O O . TRP A 1 83 ? 1.618 -3.831 -5.782 1.00 93.56 83 TRP A O 1
ATOM 695 N N . LYS A 1 84 ? 1.859 -5.926 -4.978 1.00 94.56 84 LYS A N 1
ATOM 696 C CA . LYS A 1 84 ? 3.261 -6.118 -5.340 1.00 94.56 84 LYS A CA 1
ATOM 697 C C . LYS A 1 84 ? 3.505 -5.783 -6.808 1.00 94.56 84 LYS A C 1
ATOM 699 O O . LYS A 1 84 ? 4.410 -5.024 -7.127 1.00 94.56 84 LYS A O 1
ATOM 704 N N . ARG A 1 85 ? 2.662 -6.301 -7.706 1.00 91.75 85 ARG A N 1
ATOM 705 C CA . ARG A 1 85 ? 2.805 -6.095 -9.160 1.00 91.75 85 ARG A CA 1
ATOM 706 C C . ARG A 1 85 ? 2.672 -4.622 -9.541 1.00 91.75 85 ARG A C 1
ATOM 708 O O . ARG A 1 85 ? 3.407 -4.146 -10.403 1.00 91.75 85 ARG A O 1
ATOM 715 N N . LEU A 1 86 ? 1.739 -3.918 -8.905 1.00 91.38 86 LEU A N 1
ATOM 716 C CA . LEU A 1 86 ? 1.506 -2.494 -9.139 1.00 91.38 86 LEU A CA 1
ATOM 717 C C . LEU A 1 86 ? 2.658 -1.643 -8.588 1.00 91.38 86 LEU A C 1
ATOM 719 O O . LEU A 1 86 ? 3.173 -0.780 -9.296 1.00 91.38 86 LEU A O 1
ATOM 723 N N . LEU A 1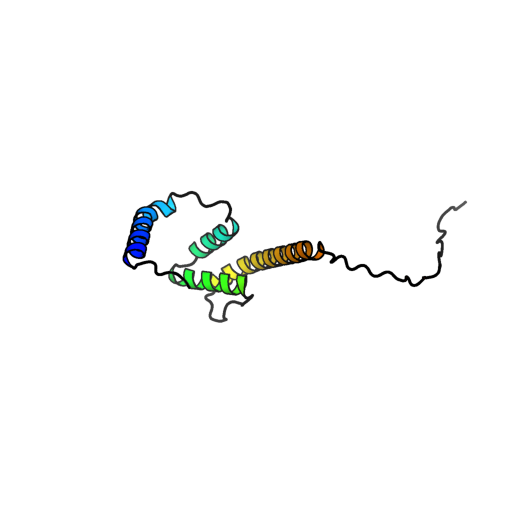 87 ? 3.115 -1.947 -7.371 1.00 92.75 87 LEU A N 1
ATOM 724 C CA . LEU A 1 87 ? 4.238 -1.264 -6.726 1.00 92.75 87 LEU A CA 1
ATOM 725 C C . LEU A 1 87 ? 5.544 -1.462 -7.503 1.00 92.75 87 LEU A C 1
ATOM 727 O O . LEU A 1 87 ? 6.258 -0.493 -7.747 1.00 92.75 87 LEU A O 1
ATOM 731 N N . ASP A 1 88 ? 5.808 -2.675 -7.991 1.00 93.56 88 ASP A N 1
ATOM 732 C CA . ASP A 1 88 ? 6.978 -2.972 -8.826 1.00 93.56 88 ASP A CA 1
ATOM 733 C C . ASP A 1 88 ? 6.956 -2.174 -10.139 1.00 93.56 88 ASP A C 1
ATOM 735 O O . ASP A 1 88 ? 7.976 -1.634 -10.584 1.00 93.56 88 ASP A O 1
ATOM 739 N N . ALA A 1 89 ? 5.784 -2.075 -10.773 1.00 91.19 89 ALA A N 1
ATOM 740 C CA . ALA A 1 89 ? 5.622 -1.299 -11.995 1.00 91.19 89 ALA A CA 1
ATOM 741 C C . ALA A 1 89 ? 5.880 0.195 -11.751 1.00 91.19 89 ALA A C 1
ATOM 743 O O . ALA A 1 89 ? 6.538 0.847 -12.568 1.00 91.19 89 ALA A O 1
ATOM 744 N N . ASP A 1 90 ? 5.398 0.735 -10.634 1.00 88.44 90 ASP A N 1
ATOM 745 C CA . ASP A 1 90 ? 5.551 2.149 -10.304 1.00 88.44 90 ASP A CA 1
ATOM 746 C C . ASP A 1 90 ? 6.962 2.508 -9.832 1.00 88.44 90 ASP A C 1
ATOM 748 O O . ASP A 1 90 ? 7.492 3.536 -10.270 1.00 88.44 90 ASP A O 1
ATOM 752 N N . ALA A 1 91 ? 7.626 1.631 -9.075 1.00 90.25 91 ALA A N 1
ATOM 753 C CA . ALA A 1 91 ? 9.047 1.755 -8.751 1.00 90.25 91 ALA A CA 1
ATOM 754 C C . ALA A 1 91 ? 9.896 1.810 -10.032 1.00 90.25 91 ALA A C 1
ATOM 756 O O . ALA A 1 91 ? 10.666 2.750 -10.245 1.00 90.25 91 ALA A O 1
ATOM 757 N N . LYS A 1 92 ? 9.651 0.895 -10.980 1.00 91.19 92 LYS A N 1
ATOM 758 C CA . LYS A 1 92 ? 10.353 0.875 -12.275 1.00 91.19 92 LYS A CA 1
ATOM 759 C C . LYS A 1 92 ? 10.113 2.141 -13.105 1.00 91.19 92 LYS A C 1
ATOM 761 O O . LYS A 1 92 ? 11.034 2.641 -13.760 1.00 91.19 92 LYS A O 1
ATOM 766 N N . LYS A 1 93 ? 8.885 2.675 -13.108 1.00 89.56 93 LYS A N 1
ATOM 767 C CA . LYS A 1 93 ? 8.574 3.960 -13.765 1.00 89.56 93 LYS A CA 1
ATOM 768 C C . LYS A 1 93 ? 9.302 5.119 -13.088 1.00 89.56 93 LYS A C 1
ATOM 770 O O . LYS A 1 93 ? 9.764 6.029 -13.779 1.00 89.56 93 LYS A O 1
ATOM 775 N N . TYR A 1 94 ? 9.377 5.125 -11.758 1.00 87.81 94 TYR A N 1
ATOM 776 C CA . TYR A 1 94 ? 10.109 6.144 -11.014 1.00 87.81 94 TYR A CA 1
ATOM 777 C C . TYR A 1 94 ? 11.602 6.101 -11.336 1.00 87.81 94 TYR A C 1
ATOM 779 O O . TYR A 1 94 ? 12.150 7.140 -11.699 1.00 87.81 94 TYR A O 1
ATOM 787 N N . ASP A 1 95 ? 12.228 4.925 -11.316 1.00 88.62 95 ASP A N 1
ATOM 788 C CA . ASP A 1 95 ? 13.653 4.768 -11.621 1.00 88.62 95 ASP A CA 1
ATOM 789 C C . ASP A 1 95 ? 13.996 5.183 -13.049 1.00 88.62 95 ASP A C 1
ATOM 791 O O . ASP A 1 95 ? 15.000 5.860 -13.271 1.00 88.62 95 ASP A O 1
ATOM 795 N N . ARG A 1 96 ? 13.129 4.863 -14.020 1.00 89.31 96 ARG A N 1
ATOM 796 C CA . ARG A 1 96 ? 13.282 5.349 -15.398 1.00 89.31 96 ARG A CA 1
ATOM 797 C C . ARG A 1 96 ? 13.247 6.876 -15.446 1.00 89.31 96 ARG A C 1
ATOM 799 O O . ARG A 1 96 ? 14.187 7.486 -15.937 1.00 89.31 96 ARG A O 1
ATOM 806 N N . ARG A 1 97 ? 12.223 7.499 -14.852 1.00 88.06 97 ARG A N 1
ATOM 807 C CA . ARG A 1 97 ? 12.106 8.969 -14.800 1.00 88.06 97 ARG A CA 1
ATOM 808 C C . ARG A 1 97 ? 13.252 9.618 -14.031 1.00 88.06 97 ARG A C 1
ATOM 810 O O . ARG A 1 97 ? 13.679 10.712 -14.380 1.00 88.06 97 ARG A O 1
ATOM 817 N N . LYS A 1 98 ? 13.750 8.972 -12.977 1.00 83.94 98 LYS A N 1
ATOM 818 C CA . LYS A 1 98 ? 14.931 9.405 -12.230 1.00 83.94 98 LYS A CA 1
ATOM 819 C C . LYS A 1 98 ? 16.143 9.393 -13.158 1.00 83.94 98 LYS A C 1
ATOM 821 O O . LYS A 1 98 ? 16.784 10.427 -13.306 1.00 83.94 98 LYS A O 1
ATOM 826 N N . LYS A 1 99 ? 16.401 8.274 -13.837 1.00 79.69 99 LYS A N 1
ATOM 827 C CA . LYS A 1 99 ? 17.489 8.156 -14.810 1.00 79.69 99 LYS A CA 1
ATOM 828 C C . LYS A 1 99 ? 17.381 9.216 -15.907 1.00 79.69 99 LYS A C 1
ATOM 830 O O . LYS A 1 99 ? 18.369 9.886 -16.157 1.00 79.69 99 LYS A O 1
ATOM 835 N N . ASP A 1 100 ? 16.200 9.444 -16.472 1.00 79.94 100 ASP A N 1
ATOM 836 C CA . ASP A 1 100 ? 15.993 10.440 -17.533 1.00 79.94 100 ASP A CA 1
ATOM 837 C C . ASP A 1 100 ? 16.225 11.881 -17.040 1.00 79.94 100 ASP A C 1
ATOM 839 O O . ASP 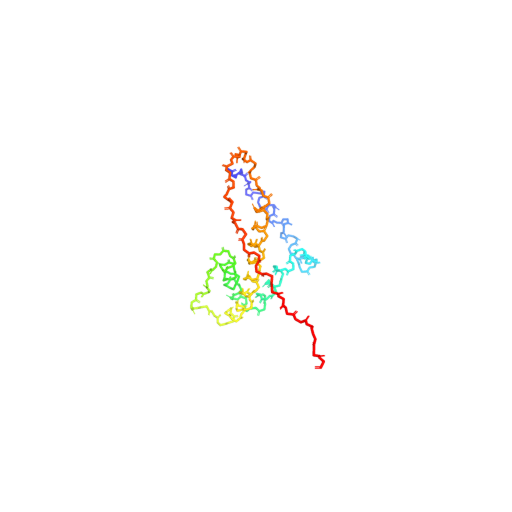A 1 100 ? 16.863 12.678 -17.730 1.00 79.94 100 ASP A O 1
ATOM 843 N N . ARG A 1 101 ? 15.777 12.210 -15.816 1.00 76.94 101 ARG A N 1
ATOM 844 C CA . ARG A 1 101 ? 16.002 13.526 -15.183 1.00 76.94 101 ARG A CA 1
ATOM 845 C C . ARG A 1 101 ? 17.467 13.800 -14.846 1.00 76.94 101 ARG A C 1
ATOM 847 O O . ARG A 1 101 ? 17.874 14.956 -14.845 1.00 76.94 101 ARG A O 1
ATOM 854 N N . PHE A 1 102 ? 18.245 12.766 -14.527 1.00 61.75 102 PHE A N 1
ATOM 855 C CA . PHE A 1 102 ? 19.663 12.910 -14.173 1.00 61.75 102 PHE A CA 1
ATOM 856 C C . PHE A 1 102 ? 20.617 12.644 -15.350 1.00 61.75 102 PHE A C 1
ATOM 858 O O . PHE A 1 102 ? 21.744 13.122 -15.322 1.00 61.75 102 PHE A O 1
ATOM 865 N N . ALA A 1 103 ? 20.177 11.961 -16.411 1.00 60.16 103 ALA A N 1
ATOM 866 C CA . ALA A 1 103 ? 20.942 11.779 -17.649 1.00 60.16 103 ALA A CA 1
ATOM 867 C C . ALA A 1 103 ? 20.980 13.043 -18.526 1.00 60.16 103 ALA A C 1
ATOM 869 O O . ALA A 1 103 ? 21.815 13.150 -19.418 1.00 60.16 103 ALA A O 1
ATOM 870 N N . SER A 1 104 ? 20.099 14.014 -18.270 1.00 54.66 104 SER A N 1
ATOM 871 C CA . SER A 1 104 ? 19.994 15.272 -19.022 1.00 54.66 104 SER A CA 1
ATOM 872 C C . SER A 1 104 ? 20.853 16.419 -18.457 1.00 54.66 104 SER A C 1
ATOM 874 O O . SER A 1 104 ? 20.746 17.550 -18.926 1.00 54.66 104 SER A O 1
ATOM 876 N N . LYS A 1 105 ? 21.757 16.144 -17.503 1.00 51.16 105 LYS A N 1
ATOM 877 C CA . LYS A 1 105 ? 22.786 17.095 -17.044 1.00 51.16 105 LYS A CA 1
ATOM 878 C C . LYS A 1 105 ? 24.193 16.603 -17.419 1.00 51.16 105 LYS A C 1
ATOM 880 O O . LYS A 1 105 ? 24.848 15.966 -16.596 1.00 51.16 105 LYS A O 1
ATOM 885 N N . PRO A 1 106 ? 24.701 16.896 -18.629 1.00 46.66 106 PRO A N 1
ATOM 886 C CA . PRO A 1 106 ? 26.139 16.920 -18.831 1.00 46.66 106 PRO A CA 1
ATOM 887 C C . PRO A 1 106 ? 26.696 18.116 -18.049 1.00 46.66 106 PRO A C 1
ATOM 889 O O . PRO A 1 106 ? 26.331 19.265 -18.300 1.00 46.66 106 PRO A O 1
ATOM 892 N N . LEU A 1 107 ? 27.558 17.851 -17.067 1.00 42.78 107 LEU A N 1
ATOM 893 C CA . LEU A 1 107 ? 28.473 18.873 -16.574 1.00 42.78 107 LEU A CA 1
ATOM 894 C C . LEU A 1 107 ? 29.356 19.262 -17.760 1.00 42.78 107 LEU A C 1
ATOM 896 O O . LEU A 1 107 ? 30.080 18.426 -18.298 1.00 42.78 107 LEU A O 1
ATOM 900 N N . ALA A 1 108 ? 29.236 20.511 -18.198 1.00 43.06 108 ALA A N 1
ATOM 901 C CA . ALA A 1 108 ? 30.151 21.115 -19.148 1.00 43.06 108 ALA A CA 1
ATOM 902 C C . ALA A 1 108 ? 31.547 21.170 -18.506 1.00 43.06 108 ALA A C 1
ATOM 904 O O . ALA A 1 108 ? 31.864 22.095 -17.764 1.00 43.06 108 ALA A O 1
ATOM 905 N N . GLY A 1 109 ? 32.347 20.136 -18.752 1.00 37.69 109 GLY A N 1
ATOM 906 C CA . GLY A 1 109 ? 33.790 20.131 -18.555 1.00 37.69 109 GLY A CA 1
ATOM 907 C C . GLY A 1 109 ? 34.445 20.169 -19.929 1.00 37.69 109 GLY A C 1
ATOM 908 O O . GLY A 1 109 ? 34.357 19.203 -20.683 1.00 37.69 109 GLY A O 1
ATOM 909 N N . ASN A 1 110 ? 35.033 21.312 -20.272 1.00 43.22 110 ASN A N 1
ATOM 910 C CA . ASN A 1 110 ? 35.887 21.472 -21.442 1.00 43.22 110 ASN A CA 1
ATOM 911 C C . ASN A 1 110 ? 37.211 20.743 -21.203 1.00 43.22 110 ASN A C 1
ATOM 913 O O . ASN A 1 110 ? 38.042 21.301 -20.502 1.00 43.22 110 ASN A O 1
ATOM 917 N N . GLU A 1 111 ? 37.433 19.589 -21.837 1.00 37.25 111 GLU A N 1
ATOM 918 C CA . GLU A 1 111 ? 38.775 19.100 -22.195 1.00 37.25 111 GLU A CA 1
ATOM 919 C C . GLU A 1 111 ? 38.702 18.367 -23.556 1.00 37.25 111 GLU A C 1
ATOM 921 O O . GLU A 1 111 ? 38.146 17.277 -23.686 1.00 37.25 111 GLU A O 1
ATOM 926 N N . GLN A 1 112 ? 39.215 19.028 -24.603 1.00 33.59 112 GLN A N 1
ATOM 927 C CA . GLN A 1 112 ? 39.787 18.405 -25.814 1.00 33.59 112 GLN A CA 1
ATOM 928 C C . GLN A 1 112 ? 41.039 17.617 -25.370 1.00 33.59 112 GLN A C 1
ATOM 930 O O . GLN A 1 112 ? 41.706 18.078 -24.453 1.00 33.59 112 GLN A O 1
ATOM 935 N N . GLU A 1 113 ? 41.503 16.479 -25.893 1.00 30.58 113 GLU A N 1
ATOM 936 C CA . GLU A 1 113 ? 41.401 15.668 -27.126 1.00 30.58 113 GLU A CA 1
ATOM 937 C C . GLU A 1 113 ? 42.124 14.307 -26.799 1.00 30.58 113 GLU A C 1
ATOM 939 O O . GLU A 1 113 ? 42.588 14.173 -25.665 1.00 30.58 113 GLU A O 1
ATOM 944 N N . PRO A 1 114 ? 42.362 13.312 -27.698 1.00 40.84 114 PRO A N 1
ATOM 945 C CA . PRO A 1 114 ? 41.911 13.108 -29.075 1.00 40.84 114 PRO A CA 1
ATOM 946 C C . PRO A 1 114 ? 41.290 11.712 -29.355 1.00 40.84 114 PRO A C 1
ATOM 948 O O . PRO A 1 114 ? 41.326 10.770 -28.565 1.00 40.84 114 PRO A O 1
ATOM 951 N N . LYS A 1 115 ? 40.718 11.585 -30.559 1.00 33.75 115 LYS A N 1
ATOM 952 C CA . LYS A 1 115 ? 40.168 10.356 -31.162 1.00 33.75 115 LYS A CA 1
ATOM 953 C C . LYS A 1 115 ? 41.245 9.284 -31.411 1.00 33.75 115 LYS A C 1
ATOM 955 O O . LYS A 1 115 ? 42.287 9.626 -31.968 1.00 33.75 115 LYS A O 1
ATOM 960 N N . PRO A 1 116 ? 40.943 7.981 -31.252 1.00 33.78 116 PRO A N 1
ATOM 961 C CA . PRO A 1 116 ? 41.628 6.944 -32.005 1.00 33.78 116 PRO A CA 1
ATOM 962 C C . PRO A 1 116 ? 40.935 6.727 -33.359 1.00 33.78 116 PRO A C 1
ATOM 964 O O . PRO A 1 116 ? 39.741 6.430 -33.449 1.00 33.78 116 PRO A O 1
ATOM 967 N N . GLN A 1 117 ? 41.717 6.892 -34.426 1.00 34.62 117 GLN A N 1
ATOM 968 C CA . GLN A 1 117 ? 41.413 6.436 -35.780 1.00 34.62 117 GLN A CA 1
ATOM 969 C C . GLN A 1 117 ? 41.114 4.929 -35.759 1.00 34.62 117 GLN A C 1
ATOM 971 O O . GLN A 1 117 ? 41.923 4.156 -35.254 1.00 34.62 117 GLN A O 1
ATOM 976 N N . ASN A 1 118 ? 39.995 4.493 -36.345 1.00 32.06 118 ASN A N 1
ATOM 977 C CA . ASN A 1 118 ? 39.831 3.087 -36.709 1.00 32.06 118 ASN A CA 1
ATOM 978 C C . ASN A 1 118 ? 39.589 2.956 -38.213 1.00 32.06 118 ASN A C 1
ATOM 980 O O . ASN A 1 118 ? 38.740 3.627 -38.807 1.00 32.06 118 ASN A O 1
ATOM 984 N N . ASN A 1 119 ? 40.427 2.118 -38.808 1.00 39.00 119 ASN A N 1
ATOM 985 C CA . ASN A 1 119 ? 40.645 1.966 -40.228 1.00 39.00 119 ASN A CA 1
ATOM 986 C C . ASN A 1 119 ? 39.533 1.160 -40.906 1.00 39.00 119 ASN A C 1
ATOM 988 O O . ASN A 1 119 ? 38.914 0.259 -40.346 1.00 39.00 119 ASN A O 1
ATOM 992 N N . LYS A 1 120 ? 39.320 1.511 -42.174 1.00 37.78 120 LYS A N 1
ATOM 993 C CA . LYS A 1 120 ? 38.407 0.892 -43.137 1.00 37.78 120 LYS A CA 1
ATOM 994 C C . LYS A 1 120 ? 38.526 -0.638 -43.176 1.00 37.78 120 LYS A C 1
ATOM 996 O O . LYS A 1 120 ? 39.595 -1.172 -43.440 1.00 37.78 120 LYS A O 1
ATOM 1001 N N . SER A 1 121 ? 37.382 -1.315 -43.184 1.00 37.62 121 SER A N 1
ATOM 1002 C CA . SER A 1 121 ? 37.167 -2.497 -44.035 1.00 37.62 121 SER A CA 1
ATOM 1003 C C . SER A 1 121 ? 35.705 -2.548 -44.479 1.00 37.62 121 SER A C 1
ATOM 1005 O O . SER A 1 121 ? 34.822 -3.128 -43.857 1.00 37.62 121 SER A O 1
ATOM 1007 N N . LYS A 1 122 ? 35.445 -1.868 -45.598 1.00 36.31 122 LYS A N 1
ATOM 1008 C CA . LYS A 1 122 ? 34.173 -1.881 -46.319 1.00 36.31 122 LYS A CA 1
ATOM 1009 C C . LYS A 1 122 ? 34.157 -3.122 -47.217 1.00 36.31 122 LYS A C 1
ATOM 1011 O O . LYS A 1 122 ? 34.517 -3.028 -48.387 1.00 36.31 122 LYS A O 1
ATOM 1016 N N . VAL A 1 123 ? 33.760 -4.281 -46.692 1.00 37.00 123 VAL A N 1
ATOM 1017 C CA . VAL A 1 123 ? 33.438 -5.440 -47.543 1.00 37.00 123 VAL A CA 1
ATOM 1018 C C . VAL A 1 123 ? 32.024 -5.234 -48.085 1.00 37.00 123 VAL A C 1
ATOM 1020 O O . VAL A 1 123 ? 31.020 -5.421 -47.403 1.00 37.00 123 VAL A O 1
ATOM 1023 N N . ARG A 1 124 ? 31.957 -4.749 -49.327 1.00 31.20 124 ARG A N 1
ATOM 1024 C CA . ARG A 1 124 ? 30.726 -4.566 -50.098 1.00 31.20 124 ARG A CA 1
ATOM 1025 C C . ARG A 1 124 ? 30.218 -5.938 -50.539 1.00 31.20 124 ARG A C 1
ATOM 1027 O O . ARG A 1 124 ? 30.745 -6.518 -51.482 1.00 31.20 124 ARG A O 1
ATOM 1034 N N . ASN A 1 125 ? 29.176 -6.423 -49.876 1.00 36.53 125 ASN A N 1
ATOM 1035 C CA . ASN A 1 125 ? 28.428 -7.603 -50.289 1.00 36.53 125 ASN A CA 1
ATOM 1036 C C . ASN A 1 125 ? 27.690 -7.287 -51.609 1.00 36.53 125 ASN A C 1
ATOM 1038 O O . ASN A 1 125 ? 26.777 -6.461 -51.631 1.00 36.53 125 ASN A O 1
ATOM 1042 N N . LYS A 1 126 ? 28.125 -7.872 -52.732 1.00 40.47 126 LYS A N 1
ATOM 1043 C CA . LYS A 1 126 ? 27.369 -7.876 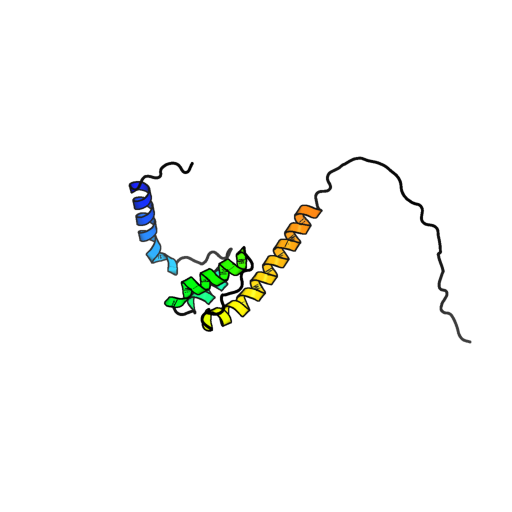-53.996 1.00 40.47 126 LYS A CA 1
ATOM 1044 C C . LYS A 1 126 ? 26.621 -9.204 -54.075 1.00 40.47 126 LYS A C 1
ATOM 1046 O O . LYS A 1 126 ? 27.186 -10.211 -54.483 1.00 40.47 126 LYS A O 1
ATOM 1051 N N . GLN A 1 127 ? 25.342 -9.186 -53.719 1.00 39.72 127 GLN A N 1
ATOM 1052 C CA . GLN A 1 127 ? 24.395 -10.216 -54.127 1.00 39.72 127 GLN A CA 1
ATOM 1053 C C . GLN A 1 127 ? 23.342 -9.603 -55.058 1.00 39.72 127 GLN A C 1
ATOM 1055 O O . GLN A 1 127 ? 22.806 -8.538 -54.764 1.00 39.72 127 GLN A O 1
ATOM 1060 N N . LYS A 1 128 ? 23.027 -10.375 -56.109 1.00 36.16 128 LYS A N 1
ATOM 1061 C CA . LYS A 1 128 ? 21.855 -10.345 -57.010 1.00 36.16 128 LYS A CA 1
ATOM 1062 C C . LYS A 1 128 ? 21.943 -9.516 -58.301 1.00 36.16 128 LYS A C 1
ATOM 1064 O O . LYS A 1 128 ? 21.834 -8.298 -58.271 1.00 36.16 128 LYS A O 1
ATOM 1069 N N . ALA A 1 129 ? 22.040 -10.246 -59.421 1.00 38.94 129 ALA A N 1
ATOM 1070 C CA . ALA A 1 129 ? 21.246 -10.152 -60.669 1.00 38.94 129 ALA A CA 1
ATOM 1071 C C . ALA A 1 129 ? 22.072 -10.765 -61.825 1.00 38.94 129 ALA A C 1
ATOM 1073 O O . ALA A 1 129 ? 23.228 -10.400 -61.976 1.00 38.94 129 ALA A O 1
ATOM 1074 N N . GLY A 1 130 ? 21.621 -11.684 -62.677 1.00 35.16 130 GLY A N 1
ATOM 1075 C CA . GLY A 1 130 ? 20.361 -12.399 -62.825 1.00 35.16 130 GLY A CA 1
ATOM 1076 C C . 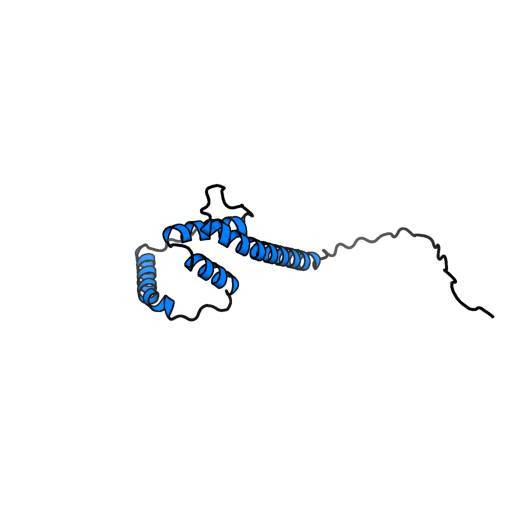GLY A 1 130 ? 20.611 -13.664 -63.664 1.00 35.16 130 GLY A C 1
ATOM 1077 O O . GLY A 1 130 ? 21.610 -13.758 -64.376 1.00 35.16 130 GLY A O 1
ATOM 1078 N N . LYS A 1 131 ? 19.720 -14.648 -63.527 1.00 44.53 131 LYS A N 1
ATOM 1079 C CA . LYS A 1 131 ? 19.659 -15.836 -64.389 1.00 44.53 131 LYS A CA 1
ATOM 1080 C C . LYS A 1 131 ? 19.179 -15.410 -65.780 1.00 44.53 131 LYS A C 1
ATOM 1082 O O . LYS A 1 131 ? 18.167 -14.716 -65.873 1.00 44.53 131 LYS A O 1
ATOM 1087 N N . LYS A 1 132 ? 19.893 -15.834 -66.817 1.00 46.03 132 LYS A N 1
ATOM 1088 C CA . LYS A 1 132 ? 19.305 -16.160 -68.117 1.00 46.03 132 LYS A CA 1
ATOM 1089 C C . LYS A 1 132 ? 19.197 -17.674 -68.190 1.00 46.03 132 LYS A C 1
ATOM 1091 O O . LYS A 1 132 ? 20.074 -18.326 -67.577 1.00 46.03 132 LYS A O 1
#

Sequence (132 aa):
MLENVSEEELQKFCNKQASKSGQHHQRPLREGFVFLISYFEAIEHIPRRLQFRALKVLLDYAFYGELPPENTPSRIMQSFVGWKRLLDADAKKYDRRKKDRFASKPLAGNEQEPKPQNNKSKVRNKQKAGKK

Secondary structure (DSSP, 8-state):
------HHHHHHHHHHHHHHHTTGGGSPP-GGGHHHHHHHHHHHTS-HHHHHHHHHHHHHHHHH-PPPPTT--HHHHHHHHHHHHHHHHHHHHHHHHHHHHHHT----------PPP---------------